Protein AF-A0A8T5U2Q1-F1 (afdb_monomer_lite)

Foldseek 3Di:
DDADDDDPLLLVQLVQAAAQGALVSDDPVNHDPDADPQAQGAHHPPDQFDQQALVLSDSRDRGHQAYNPHSGGDALQRLQVSLQHDSPDDDDDDRSVSSNCSRPDRRPVVVVVVVVVVVVVD

Sequence (122 aa):
HVAPKHSDKVIERIAQIEQGKNHASLPKEYQLKGGYPNIYGRLHLNKPADTITGNCGCVSAPGRFIHPTQNRAISVREAARLQSFPDNYRFFGSMRDRYKQIGNAVPPLLAYAIAEAIKKVL

Secondary structure (DSSP, 8-state):
--PPP--HHHHHHHHT--TT--GGGS-TTT--SS--TT-SEEPPSSSPPPP--TTTT-TTSSSEEE-SSSSSBPPHHHHHHHTT--TT----S-HHHHHHHHHHSPPHHHHHHHHHHHHTT-

pLDDT: mean 93.97, std 5.06, range [73.88, 98.25]

Structure (mmCIF, N/CA/C/O backbone):
data_AF-A0A8T5U2Q1-F1
#
_entry.id   AF-A0A8T5U2Q1-F1
#
loop_
_atom_site.group_PDB
_atom_site.id
_atom_site.type_symbol
_atom_site.label_atom_id
_atom_site.label_alt_id
_atom_site.label_comp_id
_atom_site.label_asym_id
_atom_site.label_entity_id
_atom_site.label_seq_id
_atom_site.pdbx_PDB_ins_code
_atom_site.Cartn_x
_atom_site.Cartn_y
_atom_site.Cartn_z
_atom_site.occupancy
_atom_site.B_iso_or_equiv
_atom_site.auth_seq_id
_atom_site.auth_comp_id
_atom_site.auth_asym_id
_atom_site.auth_atom_id
_atom_site.pdbx_PDB_model_num
ATOM 1 N N . HIS A 1 1 ? -10.366 -2.117 -8.653 1.00 73.88 1 HIS A N 1
ATOM 2 C CA . HIS A 1 1 ? -9.597 -0.943 -8.159 1.00 73.88 1 HIS A CA 1
ATOM 3 C C . HIS A 1 1 ? -8.532 -0.549 -9.175 1.00 73.88 1 HIS A C 1
ATOM 5 O O . HIS A 1 1 ? -8.159 -1.391 -9.974 1.00 73.88 1 HIS A O 1
ATOM 11 N N . VAL A 1 2 ? -8.062 0.706 -9.174 1.00 87.19 2 VAL A N 1
ATOM 12 C CA . VAL A 1 2 ? -7.115 1.236 -10.183 1.00 87.19 2 VAL A CA 1
ATOM 13 C C . VAL A 1 2 ? -5.730 1.422 -9.566 1.00 87.19 2 VAL A C 1
ATOM 15 O O . VAL A 1 2 ? -5.620 1.981 -8.472 1.00 87.19 2 VAL A O 1
ATOM 18 N N . ALA A 1 3 ? -4.691 0.958 -10.261 1.00 90.88 3 ALA A N 1
ATOM 19 C CA . ALA A 1 3 ? -3.290 1.150 -9.893 1.00 90.88 3 ALA A CA 1
ATOM 20 C C . ALA A 1 3 ? -2.631 2.261 -10.739 1.00 90.88 3 ALA A C 1
ATOM 22 O O . ALA A 1 3 ? -3.140 2.585 -11.816 1.00 90.88 3 ALA A O 1
ATOM 23 N N . PRO A 1 4 ? -1.531 2.867 -10.261 1.00 91.88 4 PRO A N 1
ATOM 24 C CA . PRO A 1 4 ? -0.775 3.864 -11.009 1.00 91.88 4 PRO A CA 1
ATOM 25 C C . PRO A 1 4 ? -0.244 3.287 -12.321 1.00 91.88 4 PRO A C 1
ATOM 27 O O . PRO A 1 4 ? 0.168 2.128 -12.382 1.00 91.88 4 PRO A O 1
ATOM 30 N N . LYS A 1 5 ? -0.245 4.109 -13.372 1.00 92.12 5 LYS A N 1
ATOM 31 C CA . LYS A 1 5 ? 0.399 3.764 -14.641 1.00 92.12 5 LYS A CA 1
ATOM 32 C C . LYS A 1 5 ? 1.897 4.046 -14.535 1.00 92.12 5 LYS A C 1
ATOM 34 O O . LYS A 1 5 ? 2.298 5.079 -14.000 1.00 92.12 5 LYS A O 1
ATOM 39 N N . HIS A 1 6 ? 2.705 3.139 -15.065 1.00 92.12 6 HIS A N 1
ATOM 40 C CA . HIS A 1 6 ? 4.156 3.269 -15.139 1.00 92.12 6 HIS A CA 1
ATOM 41 C C . HIS A 1 6 ? 4.608 3.143 -16.596 1.00 92.12 6 HIS A C 1
ATOM 43 O O . HIS A 1 6 ? 3.879 2.583 -17.410 1.00 92.12 6 HIS A O 1
ATOM 49 N N . SER A 1 7 ? 5.782 3.686 -16.924 1.00 93.19 7 SER A N 1
ATOM 50 C CA . SER A 1 7 ? 6.382 3.514 -18.250 1.00 93.19 7 SER A CA 1
ATOM 51 C C . SER A 1 7 ? 6.867 2.079 -18.456 1.00 93.19 7 SER A C 1
ATOM 53 O O . SER A 1 7 ? 7.179 1.387 -17.485 1.00 93.19 7 SER A O 1
ATOM 55 N N . ASP A 1 8 ? 7.008 1.661 -19.712 1.00 93.25 8 ASP A N 1
ATOM 56 C CA . ASP A 1 8 ? 7.400 0.287 -20.060 1.00 93.25 8 ASP A CA 1
ATOM 57 C C . ASP A 1 8 ? 8.733 -0.110 -19.417 1.00 93.25 8 ASP A C 1
ATOM 59 O O . ASP A 1 8 ? 8.816 -1.138 -18.755 1.00 93.25 8 ASP A O 1
ATOM 63 N N . LYS A 1 9 ? 9.725 0.791 -19.429 1.00 91.75 9 LYS A N 1
ATOM 64 C CA . LYS A 1 9 ? 11.019 0.594 -18.743 1.00 91.75 9 LYS A CA 1
ATOM 65 C C . LYS A 1 9 ? 10.882 0.317 -17.242 1.00 91.75 9 LYS A C 1
ATOM 67 O O . LYS A 1 9 ? 11.697 -0.385 -16.647 1.00 91.75 9 LYS A O 1
ATOM 72 N N . VAL A 1 10 ? 9.896 0.930 -16.586 1.00 92.81 10 VAL A N 1
ATOM 73 C CA . VAL A 1 10 ? 9.629 0.700 -15.158 1.00 92.81 10 VAL A CA 1
ATOM 74 C C . VAL A 1 10 ? 8.936 -0.645 -14.965 1.00 92.81 10 VAL A C 1
ATOM 76 O O . VAL A 1 10 ? 9.269 -1.352 -14.018 1.00 92.81 10 VAL A O 1
ATOM 79 N N . ILE A 1 11 ? 8.018 -1.019 -15.857 1.00 94.19 11 ILE A N 1
ATOM 80 C CA . ILE A 1 11 ? 7.326 -2.314 -15.824 1.00 94.19 11 ILE A CA 1
ATOM 81 C C . ILE A 1 11 ? 8.313 -3.463 -16.060 1.00 94.19 11 ILE A C 1
ATOM 83 O O . ILE A 1 11 ? 8.303 -4.425 -15.292 1.00 94.19 11 ILE A O 1
ATOM 87 N N . GLU A 1 12 ? 9.204 -3.335 -17.044 1.00 93.88 12 GLU A N 1
ATOM 88 C CA . GLU A 1 12 ? 10.301 -4.275 -17.307 1.00 93.88 12 GLU A CA 1
ATOM 89 C C . GLU A 1 12 ? 11.167 -4.462 -16.064 1.00 93.88 12 GLU A C 1
ATOM 91 O O . GLU A 1 12 ? 11.394 -5.589 -15.628 1.00 93.88 12 GLU A O 1
ATOM 96 N N . ARG A 1 13 ? 11.568 -3.361 -15.414 1.00 93.44 13 ARG A N 1
ATOM 97 C CA . ARG A 1 13 ? 12.329 -3.427 -14.162 1.00 93.44 13 ARG A CA 1
ATOM 98 C C . ARG A 1 13 ? 11.557 -4.155 -13.064 1.00 93.44 13 ARG A C 1
ATOM 100 O O . ARG A 1 13 ? 12.123 -5.000 -12.384 1.00 93.44 13 ARG A O 1
ATOM 107 N N . ILE A 1 14 ? 10.278 -3.832 -12.875 1.00 94.50 14 ILE A N 1
ATOM 108 C CA . ILE A 1 14 ? 9.429 -4.484 -11.869 1.00 94.50 14 ILE A CA 1
ATOM 109 C C . ILE A 1 14 ? 9.339 -5.994 -12.131 1.00 94.50 14 ILE A C 1
ATOM 111 O O . ILE A 1 14 ? 9.375 -6.773 -11.177 1.00 94.50 14 ILE A O 1
ATOM 115 N N . ALA A 1 15 ? 9.237 -6.410 -13.395 1.00 95.12 15 ALA A N 1
ATOM 116 C CA . ALA A 1 15 ? 9.131 -7.816 -13.778 1.00 95.12 15 ALA A CA 1
ATOM 117 C C . ALA A 1 15 ? 10.344 -8.654 -13.341 1.00 95.12 15 ALA A C 1
ATOM 119 O O . ALA A 1 15 ? 10.178 -9.830 -13.038 1.00 95.12 15 ALA A O 1
ATOM 120 N N . GLN A 1 16 ? 11.526 -8.041 -13.232 1.00 94.62 16 GLN A N 1
ATOM 121 C CA . GLN A 1 16 ? 12.758 -8.697 -12.772 1.00 94.62 16 GLN A CA 1
ATOM 122 C C . GLN A 1 16 ? 12.867 -8.815 -11.241 1.00 94.62 16 GLN A C 1
ATOM 124 O O . GLN A 1 16 ? 13.820 -9.395 -10.725 1.00 94.62 16 GLN A O 1
ATOM 129 N N . ILE A 1 17 ? 11.933 -8.232 -10.484 1.00 94.25 17 ILE A N 1
ATOM 130 C CA . ILE A 1 17 ? 11.972 -8.244 -9.019 1.00 94.25 17 ILE A CA 1
ATOM 131 C C . ILE A 1 17 ? 11.087 -9.370 -8.515 1.00 94.25 17 ILE A C 1
ATOM 133 O O . ILE A 1 17 ? 9.867 -9.322 -8.665 1.00 94.25 17 ILE A O 1
ATOM 137 N N . GLU A 1 18 ? 11.694 -10.355 -7.866 1.00 94.31 18 GLU A N 1
ATOM 138 C CA . GLU A 1 18 ? 10.979 -11.455 -7.224 1.00 94.31 18 GLU A CA 1
ATOM 139 C C . GLU A 1 18 ? 10.256 -11.019 -5.941 1.00 94.31 18 GLU A C 1
ATOM 141 O O . GLU A 1 18 ? 10.475 -9.938 -5.385 1.00 94.31 18 GLU A O 1
ATOM 146 N N . GLN A 1 19 ? 9.375 -11.882 -5.434 1.00 94.88 19 GLN A N 1
ATOM 147 C CA . GLN A 1 19 ? 8.614 -11.608 -4.221 1.00 94.88 19 GLN A CA 1
ATOM 148 C C . GLN A 1 19 ? 9.528 -11.325 -3.019 1.00 94.88 19 GLN A C 1
ATOM 150 O O . GLN A 1 19 ? 10.450 -12.082 -2.721 1.00 94.88 19 GLN A O 1
ATOM 155 N N . GLY A 1 20 ? 9.264 -10.229 -2.302 1.00 93.06 20 GLY A N 1
ATOM 156 C CA . GLY A 1 20 ? 10.043 -9.834 -1.128 1.00 93.06 20 GLY A CA 1
ATOM 157 C C . GLY A 1 20 ? 11.372 -9.147 -1.410 1.00 93.06 20 GLY A C 1
ATOM 158 O O . GLY A 1 20 ? 11.964 -8.562 -0.493 1.00 93.06 20 GLY A O 1
ATOM 159 N N . LYS A 1 21 ? 11.841 -9.210 -2.657 1.00 94.19 21 LYS A N 1
ATOM 160 C CA . LYS A 1 21 ? 13.055 -8.541 -3.113 1.00 94.19 21 LYS A CA 1
ATOM 161 C C . LYS A 1 21 ? 12.761 -7.084 -3.475 1.00 94.19 21 LYS A C 1
ATOM 163 O O . LYS A 1 21 ? 11.628 -6.605 -3.382 1.00 94.19 21 LYS A O 1
ATOM 168 N N . ASN A 1 22 ? 13.814 -6.356 -3.813 1.00 93.50 22 ASN A N 1
ATOM 169 C CA . ASN A 1 22 ? 13.772 -4.939 -4.146 1.00 93.50 22 ASN A CA 1
ATOM 170 C C . ASN A 1 22 ? 14.779 -4.639 -5.270 1.00 93.50 22 ASN A C 1
ATOM 172 O O . ASN A 1 22 ? 15.355 -5.564 -5.838 1.00 93.50 22 ASN A O 1
ATOM 176 N N . HIS A 1 23 ? 15.030 -3.364 -5.578 1.00 91.31 23 HIS A N 1
ATOM 177 C CA . HIS A 1 23 ? 15.953 -3.005 -6.663 1.00 91.31 23 HIS A CA 1
ATOM 178 C C . HIS A 1 23 ? 17.383 -3.574 -6.519 1.00 91.31 23 HIS A C 1
ATOM 180 O O . HIS A 1 23 ? 18.084 -3.680 -7.521 1.00 91.31 23 HIS A O 1
ATOM 186 N N . ALA A 1 24 ? 17.829 -3.953 -5.315 1.00 89.50 24 ALA A N 1
ATOM 187 C CA . ALA A 1 24 ? 19.165 -4.506 -5.093 1.00 89.50 24 ALA A CA 1
ATOM 188 C C . ALA A 1 24 ? 19.338 -5.916 -5.684 1.00 89.50 24 ALA A C 1
ATOM 190 O O . ALA A 1 24 ? 20.465 -6.341 -5.918 1.00 89.50 24 ALA A O 1
ATOM 191 N N . SER A 1 25 ? 18.244 -6.641 -5.946 1.00 90.69 25 SER A N 1
ATOM 192 C CA . SER A 1 25 ? 18.304 -7.941 -6.627 1.00 90.69 25 SER A CA 1
ATOM 193 C C . SER A 1 25 ? 18.328 -7.826 -8.151 1.00 90.69 25 SER A C 1
ATOM 195 O O . SER A 1 25 ? 18.331 -8.849 -8.828 1.00 90.69 25 SER A O 1
ATOM 197 N N . LEU A 1 26 ? 18.283 -6.610 -8.705 1.00 90.12 26 LEU A N 1
ATOM 198 C CA . LEU A 1 26 ? 18.230 -6.416 -10.149 1.00 90.12 26 LEU A CA 1
ATOM 199 C C . LEU A 1 26 ? 19.581 -6.723 -10.816 1.00 90.12 26 LEU A C 1
ATOM 201 O O . LEU A 1 26 ? 20.632 -6.355 -10.272 1.00 90.12 26 LEU A O 1
ATOM 205 N N . PRO A 1 27 ? 19.567 -7.293 -12.037 1.00 88.50 27 PRO A N 1
ATOM 206 C CA . PRO A 1 27 ? 20.747 -7.372 -12.892 1.00 88.50 27 PRO A CA 1
ATOM 207 C C . PRO A 1 27 ? 21.351 -5.987 -13.155 1.00 88.50 27 PRO A C 1
ATOM 209 O O . PRO A 1 27 ? 20.627 -4.990 -13.202 1.00 88.50 27 PRO A O 1
ATOM 212 N N . LYS A 1 28 ? 22.673 -5.923 -13.373 1.00 85.81 28 LYS A N 1
ATOM 213 C CA . LYS A 1 28 ? 23.433 -4.663 -13.531 1.00 85.81 28 LYS A CA 1
ATOM 214 C C . LYS A 1 28 ? 22.833 -3.700 -14.564 1.00 85.81 28 LYS A C 1
ATOM 216 O O . LYS A 1 28 ? 22.884 -2.494 -14.362 1.00 85.81 28 LYS A O 1
ATOM 221 N N . GLU A 1 29 ? 22.236 -4.219 -15.632 1.00 85.56 29 GLU A N 1
ATOM 222 C CA . GLU A 1 29 ? 21.596 -3.429 -16.694 1.00 85.56 29 GLU A CA 1
ATOM 223 C C . GLU A 1 29 ? 20.337 -2.665 -16.241 1.00 85.56 29 GLU A C 1
ATOM 225 O O . GLU A 1 29 ? 20.054 -1.580 -16.749 1.00 85.56 29 GLU A O 1
ATOM 230 N N . TYR A 1 30 ? 19.613 -3.183 -15.243 1.00 84.06 30 TYR A N 1
ATOM 231 C CA . TYR A 1 30 ? 18.398 -2.563 -14.701 1.00 84.06 30 TYR A CA 1
ATOM 232 C C . TYR A 1 30 ? 18.635 -1.795 -13.398 1.00 84.06 30 TYR A C 1
ATOM 234 O O . TYR A 1 30 ? 17.703 -1.141 -12.904 1.00 84.06 30 TYR A O 1
ATOM 242 N N . GLN A 1 31 ? 19.851 -1.863 -12.846 1.00 83.56 31 GLN A N 1
ATOM 243 C CA . GLN A 1 31 ? 20.210 -1.184 -11.607 1.00 83.56 31 GLN A CA 1
ATOM 244 C C . GLN A 1 31 ? 20.111 0.335 -11.749 1.00 83.56 31 GLN A C 1
ATOM 246 O O . GLN A 1 31 ? 20.413 0.941 -12.779 1.00 83.56 31 GLN A O 1
ATOM 251 N N . L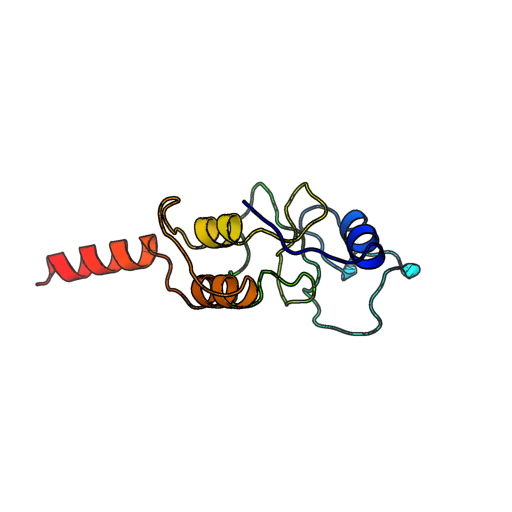EU A 1 32 ? 19.650 0.963 -10.674 1.00 83.62 32 LEU A N 1
ATOM 252 C CA . LEU A 1 32 ? 19.517 2.408 -10.592 1.00 83.62 32 LEU A CA 1
ATOM 253 C C . LEU A 1 32 ? 20.873 3.003 -10.203 1.00 83.62 32 LEU A C 1
ATOM 255 O O . LEU A 1 32 ? 21.548 2.488 -9.319 1.00 83.62 32 LEU A O 1
ATOM 259 N N . LYS A 1 33 ? 21.252 4.123 -10.829 1.00 78.00 33 LYS A N 1
ATOM 260 C CA . LYS A 1 33 ? 22.511 4.834 -10.530 1.00 78.00 33 LYS A CA 1
ATOM 261 C C . LYS A 1 33 ? 22.512 5.536 -9.158 1.00 78.00 33 LYS A C 1
ATOM 263 O O . LYS A 1 33 ? 23.523 6.104 -8.767 1.00 78.00 33 LYS A O 1
ATOM 268 N N . GLY A 1 34 ? 21.381 5.525 -8.451 1.00 76.44 34 GLY A N 1
ATOM 269 C CA . GLY A 1 34 ? 21.188 6.114 -7.129 1.00 76.44 34 GLY A 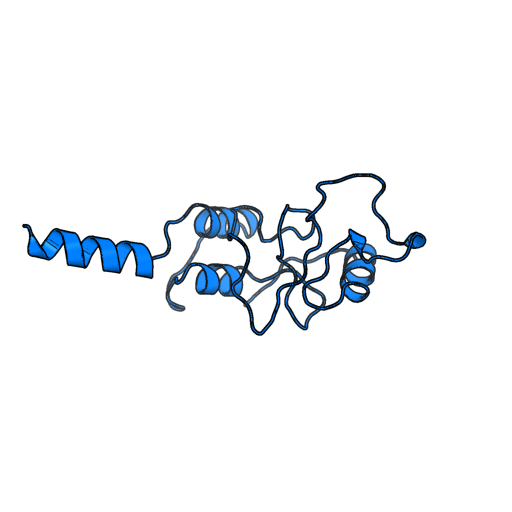CA 1
ATOM 270 C C . GLY A 1 34 ? 19.753 5.912 -6.631 1.00 76.44 34 GLY A C 1
ATOM 271 O O . GLY A 1 34 ? 18.868 5.541 -7.405 1.00 76.44 34 GLY A O 1
ATOM 272 N N . GLY A 1 35 ? 19.521 6.149 -5.339 1.00 73.94 35 GLY A N 1
ATOM 273 C CA . GLY A 1 35 ? 18.213 5.992 -4.696 1.00 73.94 35 GLY A CA 1
ATOM 274 C C . GLY A 1 35 ? 18.319 5.493 -3.256 1.00 73.94 35 GLY A C 1
ATOM 275 O O . GLY A 1 35 ? 19.414 5.264 -2.747 1.00 73.94 35 GLY A O 1
ATOM 276 N N . TYR A 1 36 ? 17.174 5.325 -2.592 1.00 80.50 36 TYR A N 1
ATOM 277 C CA . TYR A 1 36 ? 17.137 4.714 -1.261 1.00 80.50 36 TYR A CA 1
ATOM 278 C C . TYR A 1 36 ? 17.363 3.194 -1.356 1.00 80.50 36 TYR A C 1
ATOM 280 O O . TYR A 1 36 ? 16.926 2.570 -2.324 1.00 80.50 36 TYR A O 1
ATOM 288 N N . PRO A 1 37 ? 17.980 2.555 -0.347 1.00 80.56 37 PRO A N 1
ATOM 289 C CA . PRO A 1 37 ? 18.320 1.129 -0.396 1.00 80.56 37 PRO A CA 1
ATOM 290 C C . PRO A 1 37 ? 17.100 0.194 -0.514 1.00 80.56 37 PRO A C 1
ATOM 292 O O . PRO A 1 37 ? 17.220 -0.945 -0.959 1.00 80.56 37 PRO A O 1
ATOM 295 N N . ASN A 1 38 ? 15.907 0.660 -0.147 1.00 86.56 38 ASN A N 1
ATOM 296 C CA . ASN A 1 38 ? 14.676 -0.127 -0.082 1.00 86.56 38 ASN A CA 1
ATOM 297 C C . ASN A 1 38 ? 13.608 0.295 -1.108 1.00 86.56 38 ASN A C 1
ATOM 299 O O . ASN A 1 38 ? 12.422 0.108 -0.855 1.00 86.56 38 ASN A O 1
ATOM 303 N N . ILE A 1 39 ? 14.001 0.853 -2.255 1.00 92.44 39 ILE A N 1
ATOM 304 C CA . ILE A 1 39 ? 13.071 1.175 -3.353 1.00 92.44 39 ILE A CA 1
ATOM 305 C C . ILE A 1 39 ? 12.776 -0.033 -4.244 1.00 92.44 39 ILE A C 1
ATOM 307 O O . ILE A 1 39 ? 13.530 -1.010 -4.271 1.00 92.44 39 ILE A O 1
ATOM 311 N N . TYR A 1 40 ? 11.689 0.062 -5.010 1.00 94.25 40 TYR A N 1
ATOM 312 C CA . TYR A 1 40 ? 11.150 -1.000 -5.860 1.00 94.25 40 TYR A CA 1
ATOM 313 C C . TYR A 1 40 ? 10.936 -2.308 -5.094 1.00 94.25 40 TYR A C 1
ATOM 315 O O . TYR A 1 40 ? 11.168 -3.393 -5.617 1.00 94.25 40 TYR A O 1
ATOM 323 N N . GLY A 1 41 ? 10.516 -2.229 -3.833 1.00 95.38 41 GLY A N 1
ATOM 324 C CA . GLY A 1 41 ? 10.235 -3.425 -3.055 1.00 95.38 41 GLY A CA 1
ATOM 325 C C . GLY A 1 41 ? 8.950 -4.116 -3.522 1.00 95.38 41 GLY A C 1
ATOM 326 O O . GLY A 1 41 ? 7.914 -3.464 -3.697 1.00 95.38 41 GLY A O 1
ATOM 327 N N . ARG A 1 42 ? 8.992 -5.443 -3.667 1.00 97.19 42 ARG A N 1
ATOM 328 C CA . ARG A 1 42 ? 7.810 -6.279 -3.904 1.00 97.19 42 ARG A CA 1
ATOM 329 C C . ARG A 1 42 ? 7.289 -6.876 -2.608 1.00 97.19 42 ARG A C 1
ATOM 331 O O . ARG A 1 42 ? 8.050 -7.445 -1.829 1.00 97.19 42 ARG A O 1
ATOM 338 N N . LEU A 1 43 ? 5.983 -6.743 -2.388 1.00 96.94 43 LEU A N 1
ATOM 339 C CA . LEU A 1 43 ? 5.303 -7.302 -1.223 1.00 96.94 43 LEU A CA 1
ATOM 340 C C . LEU A 1 43 ? 5.419 -8.826 -1.179 1.00 96.94 43 LEU A C 1
ATOM 342 O O . LEU A 1 43 ? 5.498 -9.487 -2.211 1.00 96.94 43 LEU A O 1
ATOM 346 N N . HIS A 1 44 ? 5.374 -9.373 0.031 1.00 96.44 44 HIS A N 1
ATOM 347 C CA . HIS A 1 44 ? 5.184 -10.799 0.269 1.00 96.44 44 HIS A CA 1
ATOM 348 C C . HIS A 1 44 ? 3.692 -11.134 0.319 1.00 96.44 44 HIS A C 1
ATOM 350 O O . HIS A 1 44 ? 2.909 -10.335 0.821 1.00 96.44 44 HIS A O 1
ATOM 356 N N . LEU A 1 45 ? 3.300 -12.327 -0.142 1.00 95.00 45 LEU A N 1
ATOM 357 C CA . LEU A 1 45 ? 1.924 -12.811 0.064 1.00 95.00 45 LEU A CA 1
ATOM 358 C C . LEU A 1 45 ? 1.664 -13.176 1.528 1.00 95.00 45 LEU A C 1
ATOM 360 O O . LEU A 1 45 ? 0.600 -12.887 2.057 1.00 95.00 45 LEU A O 1
ATOM 364 N N . ASN A 1 46 ? 2.658 -13.789 2.172 1.00 95.25 46 ASN A N 1
ATOM 365 C CA . ASN A 1 46 ? 2.494 -14.454 3.467 1.00 95.25 46 ASN A CA 1
ATOM 366 C C . ASN A 1 46 ? 3.202 -13.716 4.615 1.00 95.25 46 ASN A C 1
ATOM 368 O O . ASN A 1 46 ? 3.522 -14.325 5.633 1.00 95.25 46 ASN A O 1
ATOM 372 N N . LYS A 1 47 ? 3.518 -12.427 4.446 1.00 96.25 47 LYS A N 1
ATOM 373 C CA . LYS A 1 47 ? 4.105 -11.595 5.508 1.00 96.25 47 LYS A CA 1
ATOM 374 C C . LYS A 1 47 ? 3.379 -10.254 5.591 1.00 96.25 47 LYS A C 1
ATOM 376 O O . LYS A 1 47 ? 2.843 -9.812 4.574 1.00 96.25 47 LYS A O 1
ATOM 381 N N . PRO A 1 48 ? 3.393 -9.595 6.762 1.00 95.25 48 PRO A N 1
ATOM 382 C CA . PRO A 1 48 ? 2.887 -8.237 6.892 1.00 95.25 48 PRO A CA 1
ATOM 383 C C . PRO A 1 48 ? 3.526 -7.293 5.868 1.00 95.25 48 PRO A C 1
ATOM 385 O O . PRO A 1 48 ? 4.694 -7.451 5.501 1.00 95.25 48 PRO A O 1
ATOM 388 N N . ALA A 1 49 ? 2.746 -6.317 5.406 1.00 94.88 49 ALA A N 1
ATOM 389 C CA . ALA A 1 49 ? 3.260 -5.252 4.559 1.00 94.88 49 ALA A CA 1
ATOM 390 C C . ALA A 1 49 ? 4.174 -4.312 5.358 1.00 94.88 49 ALA A C 1
ATOM 392 O O . ALA A 1 49 ? 4.028 -4.166 6.573 1.00 94.88 49 ALA A O 1
ATOM 393 N N . ASP A 1 50 ? 5.081 -3.638 4.651 1.00 93.62 50 ASP A N 1
ATOM 394 C CA . ASP A 1 50 ? 5.801 -2.494 5.206 1.00 93.62 50 ASP A CA 1
ATOM 395 C C . ASP A 1 50 ? 4.805 -1.359 5.534 1.00 93.62 50 ASP A C 1
ATOM 397 O O . ASP A 1 50 ? 3.669 -1.337 5.046 1.00 93.62 50 ASP A O 1
ATOM 401 N N . THR A 1 51 ? 5.243 -0.373 6.318 1.00 94.81 51 THR A N 1
ATOM 402 C CA . THR A 1 51 ? 4.434 0.810 6.637 1.00 94.81 51 THR A CA 1
ATOM 403 C C . THR A 1 51 ? 3.902 1.483 5.369 1.00 94.81 51 THR A C 1
ATOM 405 O O . THR A 1 51 ? 4.664 1.915 4.500 1.00 94.81 51 THR A O 1
ATOM 408 N N . ILE A 1 52 ? 2.578 1.616 5.275 1.00 96.44 52 ILE A N 1
ATOM 409 C CA . ILE A 1 52 ? 1.913 2.299 4.164 1.00 96.44 52 ILE A CA 1
ATOM 410 C C . ILE A 1 52 ? 2.098 3.803 4.328 1.00 96.44 52 ILE A C 1
ATOM 412 O O . ILE A 1 52 ? 1.450 4.427 5.160 1.00 96.44 52 ILE A O 1
ATOM 416 N N . THR A 1 53 ? 2.988 4.381 3.523 1.00 95.56 53 THR A N 1
ATOM 417 C CA . THR A 1 53 ? 3.283 5.820 3.529 1.00 95.56 53 THR A CA 1
ATOM 418 C C . THR A 1 53 ? 2.425 6.582 2.521 1.00 95.56 53 THR A C 1
ATOM 420 O O . THR A 1 53 ? 1.850 6.004 1.595 1.00 95.56 53 THR A O 1
ATOM 423 N N . GLY A 1 54 ? 2.379 7.913 2.638 1.00 95.12 54 GLY A N 1
ATOM 424 C CA . GLY A 1 54 ? 1.620 8.768 1.716 1.00 95.12 54 GLY A CA 1
ATOM 425 C C . GLY A 1 54 ? 2.075 8.711 0.249 1.00 95.12 54 GLY A C 1
ATOM 426 O O . GLY A 1 54 ? 1.374 9.215 -0.627 1.00 95.12 54 GLY A O 1
ATOM 427 N N . ASN A 1 55 ? 3.228 8.093 -0.035 1.00 93.75 55 ASN A N 1
ATOM 428 C CA . ASN A 1 55 ? 3.770 7.921 -1.383 1.00 93.75 55 ASN A CA 1
ATOM 429 C C . ASN A 1 55 ? 3.836 6.446 -1.825 1.00 93.75 55 ASN A C 1
ATOM 431 O O . ASN A 1 55 ? 4.550 6.124 -2.772 1.00 93.75 55 ASN A O 1
ATOM 435 N N . CYS A 1 56 ? 3.081 5.550 -1.179 1.00 93.62 56 CYS A N 1
ATOM 436 C CA . CYS A 1 56 ? 3.053 4.116 -1.501 1.00 93.62 56 CYS A CA 1
ATOM 437 C C . CYS A 1 56 ? 2.497 3.776 -2.901 1.00 93.62 56 CYS A C 1
ATOM 439 O O . CYS A 1 56 ? 2.553 2.631 -3.329 1.00 93.62 56 CYS A O 1
ATOM 441 N N . GLY A 1 57 ? 1.990 4.752 -3.660 1.00 92.38 57 GLY A N 1
ATOM 442 C CA . GLY A 1 57 ? 1.702 4.585 -5.090 1.00 92.38 57 GLY A CA 1
ATOM 443 C C . GLY A 1 57 ? 2.940 4.671 -5.995 1.00 92.38 57 GLY A C 1
ATOM 444 O O . GLY A 1 57 ? 2.856 4.385 -7.188 1.00 92.38 57 GLY A O 1
ATOM 445 N N . CYS A 1 58 ? 4.092 5.089 -5.468 1.00 92.69 58 CYS A N 1
ATOM 446 C CA . CYS A 1 58 ? 5.329 5.237 -6.225 1.00 92.69 58 CYS A CA 1
ATOM 447 C C . CYS A 1 58 ? 6.268 4.060 -5.944 1.00 92.69 58 CYS A C 1
ATOM 449 O O . CYS A 1 58 ? 6.710 3.871 -4.816 1.00 92.69 58 CYS A O 1
ATOM 451 N N . VAL A 1 59 ? 6.641 3.299 -6.977 1.00 92.44 59 VAL A N 1
ATOM 452 C CA . VAL A 1 59 ? 7.585 2.172 -6.833 1.00 92.44 59 VAL A CA 1
ATOM 453 C C . VAL A 1 59 ? 9.000 2.616 -6.461 1.00 92.44 59 VAL 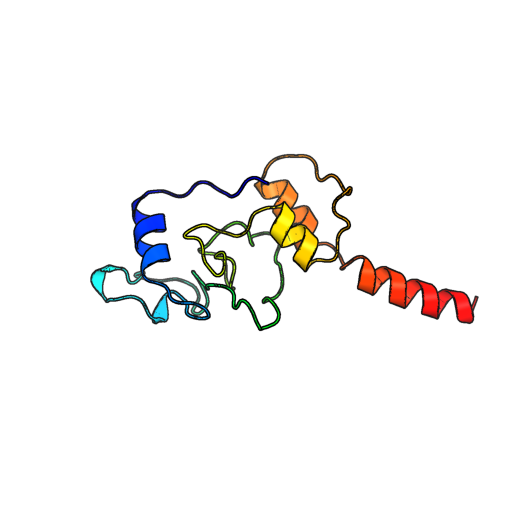A C 1
ATOM 455 O O . VAL A 1 59 ? 9.750 1.841 -5.884 1.00 92.44 59 VAL A O 1
ATOM 458 N N . SER A 1 60 ? 9.357 3.872 -6.735 1.00 91.44 60 SER A N 1
ATOM 459 C CA . SER A 1 60 ? 10.628 4.465 -6.308 1.00 91.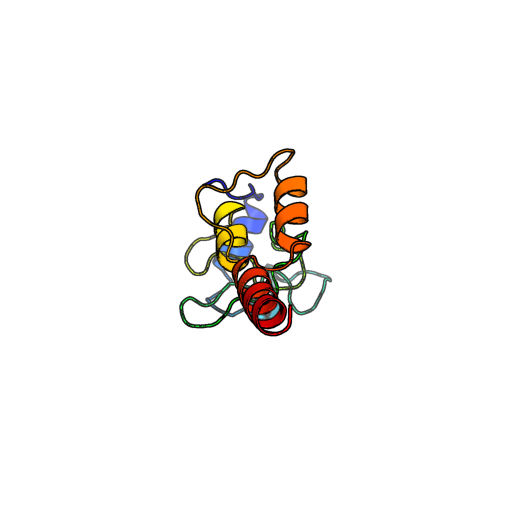44 60 SER A CA 1
ATOM 460 C C . SER A 1 60 ? 10.580 5.023 -4.880 1.00 91.44 60 SER A C 1
ATOM 462 O O . SER A 1 60 ? 11.576 5.575 -4.419 1.00 91.44 60 SER A O 1
ATOM 464 N N . ALA A 1 61 ? 9.439 4.948 -4.185 1.00 91.75 61 ALA A N 1
ATOM 465 C CA . ALA A 1 61 ? 9.375 5.322 -2.779 1.00 91.75 61 ALA A CA 1
ATOM 466 C C . ALA A 1 61 ? 10.042 4.243 -1.901 1.00 91.75 61 ALA A C 1
ATOM 468 O O . ALA A 1 61 ? 9.998 3.062 -2.252 1.00 91.75 61 ALA A O 1
ATOM 469 N N . PRO A 1 62 ? 10.642 4.624 -0.759 1.00 91.50 62 PRO A N 1
ATOM 470 C CA . PRO A 1 62 ? 11.182 3.675 0.213 1.00 91.50 62 PRO A CA 1
ATOM 471 C C . PRO A 1 62 ? 10.099 2.725 0.738 1.00 91.50 62 PRO A C 1
ATOM 473 O O . PRO A 1 62 ? 9.141 3.178 1.364 1.00 91.50 62 PRO A O 1
ATOM 476 N N . GLY A 1 63 ? 10.266 1.422 0.513 1.00 93.25 63 GLY A N 1
ATOM 477 C CA . GLY A 1 63 ? 9.363 0.375 0.991 1.00 93.25 63 GLY A CA 1
ATOM 478 C C . GLY A 1 63 ? 8.913 -0.602 -0.096 1.00 93.25 63 GLY A C 1
ATOM 479 O O . GLY A 1 63 ? 9.234 -0.479 -1.284 1.00 93.25 63 GLY A O 1
ATOM 480 N N . ARG A 1 64 ? 8.156 -1.615 0.330 1.00 95.62 64 ARG A N 1
ATOM 481 C CA . ARG A 1 64 ? 7.557 -2.623 -0.550 1.00 95.62 64 ARG A CA 1
ATOM 482 C C . ARG A 1 64 ? 6.153 -2.230 -0.975 1.00 95.62 64 ARG A C 1
ATOM 484 O O . ARG A 1 64 ? 5.185 -2.479 -0.265 1.00 95.62 64 ARG A O 1
ATOM 491 N N . PHE A 1 65 ? 6.045 -1.659 -2.169 1.00 96.31 65 PHE A N 1
ATOM 492 C CA . PHE A 1 65 ? 4.774 -1.191 -2.723 1.00 96.31 65 PHE A CA 1
ATOM 493 C C . PHE A 1 65 ? 4.413 -1.808 -4.074 1.00 96.31 65 PHE A C 1
ATOM 495 O O . PHE A 1 65 ? 3.403 -1.438 -4.666 1.00 96.31 65 PHE A O 1
ATOM 502 N N . ILE A 1 66 ? 5.202 -2.753 -4.583 1.00 97.12 66 ILE A N 1
ATOM 503 C CA . ILE A 1 66 ? 4.843 -3.529 -5.774 1.00 97.12 66 ILE A CA 1
ATOM 504 C C . ILE A 1 66 ? 3.939 -4.692 -5.351 1.00 97.12 66 ILE A C 1
ATOM 506 O O . ILE A 1 66 ? 4.204 -5.371 -4.354 1.00 97.12 66 ILE A O 1
ATOM 510 N N . HIS A 1 67 ? 2.882 -4.935 -6.128 1.00 97.12 67 HIS A N 1
ATOM 511 C CA . HIS A 1 67 ? 1.951 -6.040 -5.911 1.00 97.12 67 HIS A CA 1
ATOM 512 C C . HIS A 1 67 ? 2.699 -7.389 -5.874 1.00 97.12 67 HIS A C 1
ATOM 514 O O . HIS A 1 67 ? 3.591 -7.612 -6.695 1.00 97.12 67 HIS A O 1
ATOM 520 N N . PRO A 1 68 ? 2.348 -8.330 -4.982 1.00 96.38 68 PRO A N 1
ATOM 521 C CA . PRO A 1 68 ? 3.133 -9.552 -4.781 1.00 96.38 68 PRO A CA 1
ATOM 522 C C . PRO A 1 68 ? 3.256 -10.453 -6.018 1.00 96.38 68 PRO A C 1
ATOM 524 O O . PRO A 1 68 ? 4.235 -11.182 -6.137 1.00 96.38 68 PRO A O 1
ATOM 527 N N . THR A 1 69 ? 2.278 -10.412 -6.928 1.00 95.31 69 THR A N 1
ATOM 528 C CA . THR A 1 69 ? 2.218 -11.284 -8.120 1.00 95.31 69 THR A CA 1
ATOM 529 C C . THR A 1 69 ? 2.053 -10.539 -9.446 1.00 95.31 69 THR A C 1
ATOM 531 O O . THR A 1 69 ? 2.067 -11.159 -10.500 1.00 95.31 69 THR A O 1
ATOM 534 N N . GLN A 1 70 ? 1.860 -9.215 -9.423 1.00 96.19 70 GLN A N 1
ATOM 535 C CA . GLN A 1 70 ? 1.549 -8.429 -10.627 1.00 96.19 70 GLN A CA 1
ATOM 536 C C . GLN A 1 70 ? 2.609 -7.346 -10.815 1.00 96.19 70 GLN A C 1
ATOM 538 O O . GLN A 1 70 ? 3.129 -6.811 -9.836 1.00 96.19 70 GLN A O 1
ATOM 543 N N . ASN A 1 71 ? 2.932 -6.997 -12.059 1.00 96.44 71 ASN A N 1
ATOM 544 C CA . ASN A 1 71 ? 3.996 -6.035 -12.372 1.00 96.44 71 ASN A CA 1
ATOM 545 C C . ASN A 1 71 ? 3.497 -4.585 -12.317 1.00 96.44 71 ASN A C 1
ATOM 547 O O . ASN A 1 71 ? 3.532 -3.851 -13.299 1.00 96.44 71 ASN A O 1
ATOM 551 N N . ARG A 1 72 ? 2.986 -4.190 -11.149 1.00 96.00 72 ARG A N 1
ATOM 552 C CA . ARG A 1 72 ? 2.433 -2.858 -10.874 1.00 96.00 72 ARG A CA 1
ATOM 553 C C . ARG A 1 72 ? 2.596 -2.489 -9.404 1.00 96.00 72 ARG A C 1
ATOM 555 O O . ARG A 1 72 ? 2.713 -3.373 -8.553 1.00 96.00 72 ARG A O 1
ATOM 562 N N . ALA A 1 73 ? 2.517 -1.200 -9.092 1.00 96.62 73 ALA A N 1
ATOM 563 C CA . ALA A 1 73 ? 2.322 -0.759 -7.716 1.00 96.62 73 ALA A CA 1
ATOM 564 C C . ALA A 1 73 ? 0.976 -1.251 -7.145 1.00 96.62 73 ALA A C 1
ATOM 566 O O . ALA A 1 73 ? 0.028 -1.572 -7.882 1.00 96.62 73 ALA A O 1
ATOM 567 N N . ILE A 1 74 ? 0.878 -1.281 -5.817 1.00 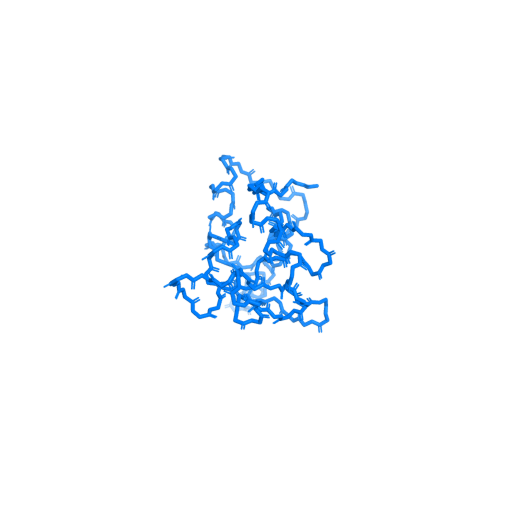97.19 74 ILE A N 1
ATOM 568 C CA . ILE A 1 74 ? -0.392 -1.459 -5.122 1.00 97.19 74 ILE A CA 1
ATOM 569 C C . ILE A 1 74 ? -1.341 -0.323 -5.487 1.00 97.19 74 ILE A C 1
ATOM 571 O O . ILE A 1 74 ? -0.957 0.836 -5.624 1.00 97.19 74 ILE A O 1
ATOM 575 N N . SER A 1 75 ? -2.608 -0.654 -5.652 1.00 97.44 75 SER A N 1
ATOM 576 C CA . SER A 1 75 ? -3.672 0.313 -5.885 1.00 97.44 75 SER A CA 1
ATOM 577 C C . SER A 1 75 ? -4.031 1.089 -4.622 1.00 97.44 75 SER A C 1
ATOM 579 O O . SER A 1 75 ? -3.749 0.664 -3.503 1.00 97.44 75 SER A O 1
ATOM 581 N N . VAL A 1 76 ? -4.774 2.181 -4.804 1.00 97.44 76 VAL A N 1
ATOM 582 C CA . VAL A 1 76 ? -5.365 2.952 -3.698 1.00 97.44 76 VAL A CA 1
ATOM 583 C C . VAL A 1 76 ? -6.191 2.050 -2.773 1.00 97.44 76 VAL A C 1
ATOM 585 O O . VAL A 1 76 ? -6.110 2.174 -1.559 1.00 97.44 76 VAL A O 1
ATOM 588 N N . ARG A 1 77 ? -6.969 1.108 -3.324 1.00 97.69 77 ARG A N 1
ATOM 589 C CA . ARG A 1 77 ? -7.814 0.224 -2.504 1.00 97.69 77 ARG A CA 1
ATOM 590 C C . ARG A 1 77 ? -7.002 -0.819 -1.742 1.00 97.69 77 ARG A C 1
ATOM 592 O O . ARG A 1 77 ? -7.322 -1.101 -0.598 1.00 97.69 77 ARG A O 1
ATOM 599 N N . GLU A 1 78 ? -5.963 -1.375 -2.356 1.00 97.81 78 GLU A N 1
ATOM 600 C CA . GLU A 1 78 ? -5.053 -2.307 -1.677 1.00 97.81 78 GLU A CA 1
ATOM 601 C C . GLU A 1 78 ? -4.318 -1.602 -0.529 1.00 97.81 78 GLU A C 1
ATOM 603 O O . GLU A 1 78 ? -4.305 -2.122 0.582 1.00 97.81 78 GLU A O 1
ATOM 608 N N . ALA A 1 79 ? -3.815 -0.380 -0.750 1.00 97.50 79 ALA A N 1
ATOM 609 C CA . ALA A 1 79 ? -3.221 0.437 0.310 1.00 97.50 79 ALA A CA 1
ATOM 610 C C . ALA A 1 79 ? -4.220 0.733 1.445 1.00 97.50 79 ALA A C 1
ATOM 612 O O . ALA A 1 79 ? -3.875 0.612 2.617 1.00 97.50 79 ALA A O 1
ATOM 613 N N . ALA A 1 80 ? -5.471 1.067 1.108 1.00 98.06 80 ALA A N 1
ATOM 614 C CA . ALA A 1 80 ? -6.523 1.318 2.093 1.00 98.06 80 ALA A CA 1
ATOM 615 C C . ALA A 1 80 ? -6.828 0.079 2.952 1.00 98.06 80 ALA A C 1
ATOM 617 O O . ALA A 1 80 ? -6.947 0.196 4.169 1.00 98.06 80 ALA A O 1
ATOM 618 N N . ARG A 1 81 ? -6.897 -1.111 2.340 1.00 97.44 81 ARG A N 1
ATOM 619 C CA . ARG A 1 81 ? -7.103 -2.376 3.065 1.00 97.44 81 ARG A CA 1
ATOM 620 C C . ARG A 1 81 ? -5.942 -2.704 3.995 1.00 97.44 81 ARG A C 1
ATOM 622 O O . ARG A 1 81 ? -6.179 -3.131 5.118 1.00 97.44 81 ARG A O 1
ATOM 629 N N . LEU A 1 82 ? -4.704 -2.466 3.556 1.00 97.06 82 LEU A N 1
ATOM 630 C CA . LEU A 1 82 ? -3.520 -2.623 4.409 1.00 97.06 82 LEU A CA 1
ATOM 631 C C . LEU A 1 82 ? -3.550 -1.659 5.607 1.00 97.06 82 LEU A C 1
ATOM 633 O O . LEU A 1 82 ? -3.104 -2.019 6.688 1.00 97.06 82 LEU A O 1
ATOM 637 N N . GLN A 1 83 ? -4.147 -0.478 5.438 1.00 97.50 83 GLN A N 1
ATOM 638 C CA . GLN A 1 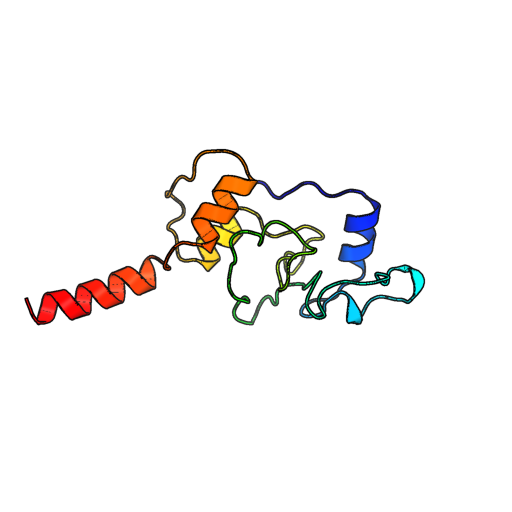83 ? -4.444 0.472 6.514 1.00 97.50 83 GLN A CA 1
ATOM 639 C C . GLN A 1 83 ? -5.756 0.170 7.261 1.00 97.50 83 GLN A C 1
ATOM 641 O O . GLN A 1 83 ? -6.218 0.995 8.037 1.00 97.50 83 GLN A O 1
ATOM 646 N N . SER A 1 84 ? -6.374 -1.000 7.074 1.00 97.94 84 SER A N 1
ATOM 647 C CA . SER A 1 84 ? -7.621 -1.434 7.728 1.00 97.94 84 SER A CA 1
ATOM 648 C C . SER A 1 84 ? -8.868 -0.576 7.461 1.00 97.94 84 SER A C 1
ATOM 650 O O . SER A 1 84 ? -9.851 -0.650 8.198 1.00 97.94 84 SER A O 1
ATOM 652 N N . PHE A 1 85 ? -8.869 0.225 6.394 1.00 98.25 85 PHE A N 1
ATOM 653 C CA . PHE A 1 85 ? -10.080 0.926 5.977 1.00 98.25 85 PHE A CA 1
ATOM 654 C C . PHE A 1 85 ? -11.129 -0.054 5.449 1.00 98.25 85 PHE A C 1
ATOM 656 O O . PHE A 1 85 ? -10.787 -0.950 4.669 1.00 98.25 85 PHE A O 1
ATOM 663 N N . PRO A 1 86 ? -12.415 0.149 5.784 1.00 97.50 86 PRO A N 1
ATOM 664 C CA . PRO A 1 86 ? -13.475 -0.663 5.221 1.00 97.50 86 PRO A CA 1
ATOM 665 C C . PRO A 1 86 ? -13.625 -0.379 3.720 1.00 97.50 86 PRO A C 1
ATOM 667 O O . PRO A 1 86 ? -13.376 0.728 3.227 1.00 97.50 86 PRO A O 1
ATOM 670 N N . ASP A 1 87 ? -14.049 -1.391 2.966 1.00 96.44 87 ASP A N 1
ATOM 671 C CA . ASP A 1 87 ? -14.106 -1.321 1.500 1.00 96.44 87 ASP A CA 1
ATOM 672 C C . ASP A 1 87 ? -15.097 -0.274 0.973 1.00 96.44 87 ASP A C 1
ATOM 674 O O . ASP A 1 87 ? -14.905 0.269 -0.119 1.00 96.44 87 ASP A O 1
ATOM 678 N N . ASN A 1 88 ? -16.114 0.059 1.769 1.00 96.88 88 ASN A N 1
ATOM 679 C CA . ASN A 1 88 ? -17.094 1.098 1.466 1.00 96.88 88 ASN A CA 1
ATOM 680 C C . ASN A 1 88 ? -16.580 2.528 1.728 1.00 96.88 88 ASN A C 1
ATOM 682 O O . ASN A 1 88 ? -17.217 3.480 1.272 1.00 96.88 88 ASN A O 1
ATOM 686 N N . TYR A 1 89 ? -15.428 2.707 2.389 1.00 97.31 89 TYR A N 1
ATOM 687 C CA . TYR A 1 89 ? -14.846 4.029 2.621 1.00 97.31 89 TYR A CA 1
ATOM 688 C C . TYR A 1 89 ? -14.365 4.648 1.304 1.00 97.31 89 TYR A C 1
ATOM 690 O O . TYR A 1 89 ? -13.643 4.017 0.513 1.00 97.31 89 TYR A O 1
ATOM 698 N N . ARG A 1 90 ? -14.763 5.899 1.054 1.00 96.56 90 ARG A N 1
ATOM 699 C CA . ARG A 1 90 ? -14.462 6.631 -0.182 1.00 96.56 90 ARG A CA 1
ATOM 700 C C . ARG A 1 90 ? -13.401 7.695 0.077 1.00 96.56 90 ARG A C 1
ATOM 702 O O . ARG A 1 90 ? -13.556 8.533 0.953 1.00 96.56 90 ARG A O 1
ATOM 709 N N . PHE A 1 91 ? -12.349 7.671 -0.738 1.00 96.94 91 PHE A N 1
ATOM 710 C CA . PHE A 1 91 ? -11.314 8.703 -0.771 1.00 96.94 91 PHE A CA 1
ATOM 711 C C . PHE A 1 91 ? -11.526 9.586 -2.000 1.00 96.94 91 PHE A C 1
ATOM 713 O O . PHE A 1 91 ? -11.795 9.065 -3.089 1.00 96.94 91 PHE A O 1
ATOM 720 N N . PHE A 1 92 ? -11.356 10.896 -1.841 1.00 96.88 92 PHE A N 1
ATOM 721 C CA . PHE A 1 92 ? -11.601 11.896 -2.885 1.00 96.88 92 PHE A CA 1
ATOM 722 C C . PHE A 1 92 ? -10.310 12.622 -3.285 1.00 96.88 92 PHE A C 1
ATOM 724 O O . PHE A 1 92 ? -9.304 12.545 -2.581 1.00 96.88 92 PHE A O 1
ATOM 731 N N . GLY A 1 93 ? -10.332 13.314 -4.426 1.00 96.88 93 GLY A N 1
ATOM 732 C CA . GLY A 1 93 ? -9.173 14.022 -4.979 1.00 96.88 93 GLY A CA 1
ATOM 733 C C . GLY A 1 93 ? -8.343 13.184 -5.957 1.00 96.88 93 GLY A C 1
ATOM 734 O O . GLY A 1 93 ? -8.770 12.121 -6.429 1.00 96.88 93 GLY A O 1
ATOM 735 N N . SER A 1 94 ? -7.146 13.675 -6.287 1.00 96.19 94 SER A N 1
ATOM 736 C CA . SER A 1 94 ? -6.260 13.000 -7.239 1.00 96.19 94 SER A CA 1
ATOM 737 C C . SER A 1 94 ? -5.788 11.643 -6.705 1.00 96.19 94 SER A C 1
ATOM 739 O O . SER A 1 94 ? -5.917 11.315 -5.525 1.00 96.19 94 SER A O 1
ATOM 741 N N . MET A 1 95 ? -5.214 10.802 -7.568 1.00 95.12 95 MET A N 1
ATOM 742 C CA . MET A 1 95 ? -4.656 9.522 -7.117 1.00 95.12 95 MET A CA 1
ATOM 743 C C . MET A 1 95 ? -3.568 9.711 -6.048 1.00 95.12 95 MET A C 1
ATOM 745 O O . MET A 1 95 ? -3.555 8.980 -5.061 1.00 95.12 95 MET A O 1
ATOM 749 N N . ARG A 1 96 ? -2.717 10.732 -6.211 1.00 95.19 96 ARG A N 1
ATOM 750 C CA . ARG A 1 96 ? -1.684 11.103 -5.237 1.00 95.19 96 ARG A CA 1
ATOM 751 C C . ARG A 1 96 ? -2.296 11.541 -3.906 1.00 95.19 96 ARG A C 1
ATOM 753 O O . ARG A 1 96 ? -1.833 11.091 -2.863 1.00 95.19 96 ARG A O 1
ATOM 760 N N . ASP A 1 97 ? -3.352 12.353 -3.939 1.00 97.19 97 ASP A N 1
ATOM 761 C CA . ASP A 1 97 ? -4.025 12.817 -2.718 1.00 97.19 97 ASP A CA 1
ATOM 762 C C . ASP A 1 97 ? -4.651 11.660 -1.949 1.00 97.19 97 ASP A C 1
ATOM 764 O O . ASP A 1 97 ? -4.566 11.615 -0.725 1.00 97.19 97 ASP A O 1
ATOM 768 N N . ARG A 1 98 ? -5.228 10.687 -2.662 1.00 97.75 98 ARG A N 1
ATOM 769 C CA . ARG A 1 98 ? -5.809 9.493 -2.041 1.00 97.75 98 ARG A CA 1
ATOM 770 C C . ARG A 1 98 ? -4.748 8.624 -1.364 1.00 97.75 98 ARG A C 1
ATOM 772 O O . ARG A 1 98 ? -4.969 8.194 -0.238 1.00 97.75 98 ARG A O 1
ATOM 779 N N . TYR A 1 99 ? -3.582 8.416 -1.983 1.00 97.69 99 TYR A N 1
ATOM 780 C CA . TYR A 1 99 ? -2.465 7.741 -1.302 1.00 97.69 99 TYR A CA 1
ATOM 781 C C . TYR A 1 99 ? -1.979 8.520 -0.080 1.00 97.69 99 TYR A C 1
ATOM 783 O O . TYR A 1 99 ? -1.725 7.911 0.955 1.00 97.69 99 TYR A O 1
ATOM 791 N N . LYS A 1 100 ? -1.903 9.854 -0.168 1.00 97.75 100 LYS A N 1
ATOM 792 C CA . LYS A 1 100 ? -1.520 10.710 0.961 1.00 97.75 100 LYS A CA 1
ATOM 793 C C . LYS A 1 100 ? -2.510 10.602 2.124 1.00 97.75 100 LYS A C 1
ATOM 795 O O . LYS A 1 100 ? -2.076 10.456 3.260 1.00 97.75 100 LYS A O 1
ATOM 800 N N . GLN A 1 101 ? -3.814 10.629 1.843 1.00 98.25 101 GLN A N 1
ATOM 801 C CA . GLN A 1 101 ? -4.868 10.429 2.845 1.00 98.25 101 GLN A CA 1
ATOM 802 C C . GLN A 1 101 ? -4.729 9.071 3.538 1.00 98.25 101 GLN A C 1
ATOM 804 O O . GLN A 1 101 ? -4.771 9.010 4.759 1.00 98.25 101 GLN A O 1
ATOM 809 N N . ILE A 1 102 ? -4.519 7.998 2.768 1.00 97.81 102 ILE A N 1
ATOM 810 C CA . ILE A 1 102 ? -4.371 6.641 3.310 1.00 97.81 102 ILE A CA 1
ATOM 811 C C . ILE A 1 102 ? -3.099 6.515 4.150 1.00 97.81 102 ILE A C 1
ATOM 813 O O . ILE A 1 102 ? -3.146 5.990 5.255 1.00 97.81 102 ILE A O 1
ATOM 817 N N . GLY A 1 103 ? -1.963 6.980 3.634 1.00 96.94 103 GLY A N 1
ATOM 818 C CA . GLY A 1 103 ? -0.675 6.795 4.295 1.00 96.94 103 GLY A CA 1
ATOM 819 C C . GLY A 1 103 ? -0.469 7.660 5.537 1.00 96.94 103 GLY A C 1
ATOM 820 O O . GLY A 1 103 ? 0.317 7.291 6.401 1.00 96.94 103 GLY A O 1
ATOM 821 N N . ASN A 1 104 ? -1.165 8.795 5.639 1.00 97.50 104 ASN A N 1
ATOM 822 C CA . ASN A 1 104 ? -1.107 9.664 6.817 1.00 97.50 104 ASN A CA 1
ATOM 823 C C . ASN A 1 104 ? -2.177 9.327 7.867 1.00 97.50 104 ASN A C 1
ATOM 825 O O . ASN A 1 104 ? -2.168 9.914 8.947 1.00 97.50 104 ASN A O 1
ATOM 829 N N . ALA A 1 105 ? -3.125 8.446 7.548 1.00 97.44 105 ALA A N 1
ATOM 830 C CA . ALA A 1 105 ? -4.176 8.061 8.472 1.00 97.44 105 ALA A CA 1
ATOM 831 C C . ALA A 1 105 ? -3.673 7.073 9.533 1.00 97.44 105 ALA A C 1
ATOM 833 O O . ALA A 1 105 ? -2.775 6.267 9.294 1.00 97.44 105 ALA A O 1
ATOM 834 N N . VAL A 1 106 ? -4.316 7.112 10.700 1.00 97.12 106 VAL A N 1
ATOM 835 C CA . VAL A 1 106 ? -4.232 6.042 11.698 1.00 97.12 106 VAL A CA 1
ATOM 836 C C . VAL A 1 106 ? -5.130 4.886 11.234 1.00 97.12 106 VAL A C 1
ATOM 838 O O . VAL A 1 106 ? -6.270 5.157 10.841 1.00 97.12 106 VAL A O 1
ATOM 841 N N . PRO A 1 107 ? -4.676 3.617 11.284 1.00 97.38 107 PRO A N 1
ATOM 842 C CA . PRO A 1 107 ? -5.508 2.483 10.897 1.00 97.38 107 PRO A CA 1
ATOM 843 C C . PRO A 1 107 ? -6.838 2.457 11.679 1.00 97.38 107 PRO A C 1
ATOM 845 O O . PRO A 1 107 ? -6.798 2.470 12.915 1.00 97.38 107 PRO A O 1
ATOM 848 N N . PRO A 1 108 ? -8.016 2.378 11.025 1.00 98.12 108 PRO A N 1
ATOM 849 C CA . PRO A 1 108 ? -9.300 2.378 11.725 1.00 98.12 108 PRO A CA 1
ATOM 850 C C . PRO A 1 108 ? -9.461 1.283 12.783 1.00 98.12 108 PRO A C 1
ATOM 852 O O . PRO A 1 108 ? -10.043 1.553 13.830 1.00 98.12 108 PRO A O 1
ATOM 855 N N . LEU A 1 109 ? -8.916 0.078 12.572 1.00 98.06 109 LEU A N 1
ATOM 856 C CA . LEU A 1 109 ? -8.975 -0.981 13.593 1.00 98.06 109 LEU A CA 1
ATOM 857 C C . LEU A 1 109 ? -8.142 -0.648 14.838 1.00 98.06 109 LEU A C 1
ATOM 859 O O . LEU A 1 109 ? -8.557 -0.969 15.950 1.00 98.06 109 LEU A O 1
ATOM 863 N N . LEU A 1 110 ? -7.002 0.033 14.672 1.00 97.88 110 LEU A N 1
ATOM 864 C CA . LEU A 1 110 ? -6.207 0.519 15.801 1.00 97.88 110 LEU A CA 1
ATOM 865 C C . LEU A 1 110 ? -6.969 1.610 16.563 1.00 97.88 110 LEU A C 1
ATOM 867 O O . LEU A 1 110 ? -7.072 1.548 17.785 1.00 97.88 110 LEU A O 1
ATOM 871 N N . ALA A 1 111 ? -7.543 2.577 15.842 1.00 97.75 111 ALA A N 1
ATOM 872 C CA . ALA A 1 111 ? -8.345 3.638 16.445 1.00 97.75 111 ALA A CA 1
ATOM 873 C C . ALA A 1 111 ? -9.560 3.080 17.210 1.00 97.75 111 ALA A C 1
ATOM 875 O O . ALA A 1 111 ? -9.843 3.523 18.321 1.00 97.75 111 ALA A O 1
ATOM 876 N N . TYR A 1 112 ? -10.233 2.069 16.652 1.00 98.06 112 TYR A N 1
ATOM 877 C CA . TYR A 1 112 ? -11.351 1.381 17.297 1.00 98.06 112 TYR A CA 1
ATOM 878 C C . TYR A 1 112 ? -10.933 0.692 18.604 1.00 98.06 112 TYR A C 1
ATOM 880 O O . TYR A 1 112 ? -11.573 0.895 19.634 1.00 98.06 112 TYR A O 1
ATOM 888 N N . ALA A 1 113 ? -9.829 -0.063 18.594 1.00 98.12 113 ALA A N 1
ATOM 889 C CA . ALA A 1 113 ? -9.326 -0.733 19.794 1.00 98.12 113 ALA A CA 1
ATOM 890 C C . ALA A 1 113 ? -8.965 0.262 20.915 1.00 98.12 113 ALA A C 1
ATOM 892 O O . ALA A 1 113 ? -9.251 0.007 22.086 1.00 98.12 113 ALA A O 1
ATOM 893 N N . ILE A 1 114 ? -8.381 1.412 20.558 1.00 98.06 114 ILE A N 1
ATOM 894 C CA . ILE A 1 114 ? -8.087 2.494 21.509 1.00 98.06 114 ILE A CA 1
ATOM 895 C C . ILE A 1 114 ? -9.385 3.088 22.074 1.00 98.06 114 ILE A C 1
ATOM 897 O O . ILE A 1 114 ? -9.496 3.268 23.286 1.00 98.06 114 ILE A O 1
ATOM 901 N N . ALA A 1 115 ? -10.379 3.361 21.226 1.00 98.00 115 ALA A N 1
ATOM 902 C CA . ALA A 1 115 ? -11.660 3.916 21.657 1.00 98.00 115 ALA A CA 1
ATOM 903 C C . ALA A 1 115 ? -12.399 2.988 22.638 1.00 98.00 115 ALA A C 1
ATOM 905 O O . ALA A 1 115 ? -12.913 3.455 23.652 1.00 98.00 115 ALA A O 1
ATOM 906 N N . GLU A 1 116 ? -12.394 1.676 22.389 1.00 98.25 116 GLU A N 1
ATOM 907 C CA . GLU A 1 116 ? -12.976 0.682 23.302 1.00 98.25 116 GLU A CA 1
ATOM 908 C C . GLU A 1 116 ? -12.261 0.636 24.659 1.00 98.25 116 GLU A C 1
ATOM 910 O O . GLU A 1 116 ? -12.900 0.419 25.688 1.00 98.25 116 GLU A O 1
ATOM 915 N N . ALA A 1 117 ? -10.944 0.860 24.693 1.00 97.75 117 ALA A N 1
ATOM 916 C CA . ALA A 1 117 ? -10.207 0.963 25.950 1.00 97.75 117 ALA A CA 1
ATOM 917 C C . ALA A 1 117 ? -10.583 2.236 26.727 1.00 97.75 117 ALA A C 1
ATOM 919 O O . ALA A 1 117 ? -10.836 2.163 27.928 1.00 97.75 117 ALA A O 1
ATOM 920 N N . ILE A 1 118 ? -10.683 3.378 26.039 1.00 98.19 118 ILE A N 1
ATOM 921 C CA . ILE A 1 118 ? -11.089 4.661 26.638 1.00 98.19 118 ILE A CA 1
ATOM 922 C C . ILE A 1 118 ? -12.519 4.580 27.186 1.00 98.19 118 ILE A C 1
ATOM 924 O O . ILE A 1 118 ? -12.781 5.025 28.297 1.00 98.19 118 ILE A O 1
ATOM 928 N N . LYS A 1 119 ? -13.442 3.952 26.453 1.00 97.69 119 LYS A N 1
ATOM 929 C CA . LYS A 1 119 ? -14.844 3.794 26.866 1.00 97.69 119 LYS A CA 1
ATOM 930 C C . LYS A 1 119 ? -15.021 3.020 28.179 1.00 97.69 119 LYS A C 1
ATOM 932 O O . LYS A 1 119 ? -16.048 3.160 28.821 1.00 97.69 119 LYS A O 1
ATOM 937 N N . LYS A 1 120 ? -14.056 2.189 28.583 1.00 96.94 120 LYS A N 1
ATOM 938 C CA . LYS A 1 120 ? -14.119 1.448 29.858 1.00 96.94 120 LYS A CA 1
ATOM 939 C C . LYS A 1 120 ? -13.788 2.307 31.076 1.00 96.94 120 LYS A C 1
ATOM 941 O O . LYS A 1 120 ? -14.053 1.875 32.192 1.00 96.94 120 LYS A O 1
ATOM 946 N N . VAL A 1 121 ? -13.147 3.456 30.863 1.00 96.56 121 VAL A N 1
ATOM 947 C CA . VAL A 1 121 ? -12.691 4.358 31.931 1.00 96.56 121 VAL A CA 1
ATOM 948 C C . VAL A 1 121 ? -13.438 5.694 31.947 1.00 96.56 121 VAL A C 1
ATOM 950 O O . VAL A 1 121 ? -13.189 6.503 32.838 1.00 96.56 121 VAL A O 1
ATOM 953 N N . LEU A 1 122 ? -14.326 5.919 30.974 1.00 90.94 122 LEU A N 1
ATOM 954 C CA . LEU A 1 122 ? -15.300 7.012 30.936 1.00 90.94 122 LEU A CA 1
ATOM 955 C C . LEU A 1 122 ? -16.669 6.496 31.379 1.00 90.94 122 LEU A C 1
ATOM 957 O O . LEU A 1 122 ? -17.366 7.258 32.079 1.00 90.94 122 LEU A O 1
#

Radius of gyration: 16.24 Å; chains: 1; bounding box: 40×28×52 Å